Protein AF-A0A957IQX2-F1 (afdb_monomer)

Secondary structure (DSSP, 8-state):
------PPPPP-S--EEE-GGGGSSTTHHHHT-TTSSSHHHHHHHHHHHHHHHHHTT-EEE-SS-HHHHHHS--TTS---

Nearest PDB structures (foldseek):
  3dhb-assembly1_A  TM=8.815E-01  e=6.387E-03  Bacillus thuringiensis serovar kurstaki
  5eht-assembly1_A  TM=8.790E-01  e=7.326E-03  Bacillus thuringiensis
  2br6-assembly1_A  TM=8.755E-01  e=7.847E-03  Bacillus thuringiensis
  4j5h-assembly1_A  TM=8.815E-01  e=8.404E-03  Bacillus thuringiensis
  5eh9-assembly1_A  TM=8.738E-01  e=7.847E-03  Bacillus thuringiensis serovar kurstaki

Solvent-accessible surface area (backbone atoms only — not comparable to full-atom values): 5010 Å² total; per-residue (Å²): 140,80,85,81,81,77,73,85,77,81,62,79,63,71,46,70,43,76,45,39,80,64,39,29,37,80,64,39,79,76,68,50,36,79,89,46,98,48,30,69,61,40,50,52,51,41,53,53,52,51,52,52,31,62,76,5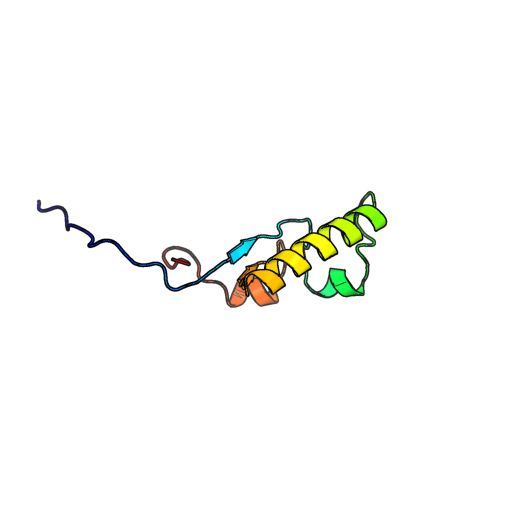8,68,30,53,74,44,56,50,66,33,72,74,60,56,76,73,53,73,52,86,94,47,73,88,71

Sequence (80 aa):
MAFAKTNGRISTTGFVLLTGDVISRPAELVEGFSGAVNPAQARANAKRLMAIAQQHNAFVIYGHDPEQWLTLRKTPAFYA

Structure (mmCIF, N/CA/C/O backbone):
data_AF-A0A957IQX2-F1
#
_entry.id   AF-A0A957IQX2-F1
#
loop_
_atom_site.group_PDB
_atom_site.id
_atom_site.type_symbol
_atom_site.label_atom_id
_atom_site.label_alt_id
_atom_site.label_comp_id
_atom_site.label_asym_id
_atom_site.label_entity_id
_atom_site.label_seq_id
_atom_site.pdbx_PDB_ins_code
_atom_site.Cartn_x
_atom_site.Cartn_y
_atom_site.Cartn_z
_atom_site.occupancy
_atom_site.B_iso_or_equiv
_atom_site.auth_seq_id
_atom_site.auth_comp_id
_atom_site.auth_asym_id
_atom_site.auth_atom_id
_atom_site.pdbx_PDB_model_num
ATOM 1 N N . MET A 1 1 ? -20.220 21.886 33.519 1.00 38.69 1 MET 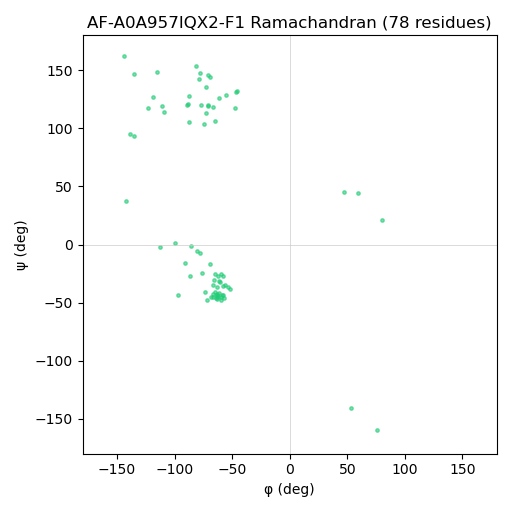A N 1
ATOM 2 C CA . MET A 1 1 ? -19.147 21.379 32.634 1.00 38.69 1 MET A CA 1
ATOM 3 C C . MET A 1 1 ? -18.669 20.051 33.196 1.00 38.69 1 MET A C 1
ATOM 5 O O . MET A 1 1 ? -18.082 20.050 34.266 1.00 38.69 1 MET A O 1
ATOM 9 N N . ALA A 1 2 ? -18.982 18.933 32.543 1.00 34.66 2 ALA A N 1
ATOM 10 C CA . ALA A 1 2 ? -18.499 17.612 32.940 1.00 34.66 2 ALA A CA 1
ATOM 11 C C . ALA A 1 2 ? -17.767 16.997 31.745 1.00 34.66 2 ALA A C 1
ATOM 13 O O . ALA A 1 2 ? -18.360 16.810 30.684 1.00 34.66 2 ALA A O 1
ATOM 14 N N . PHE A 1 3 ? -16.470 16.741 31.906 1.00 43.00 3 PHE A N 1
ATOM 15 C CA . PHE A 1 3 ? -15.672 16.016 30.927 1.00 43.00 3 PHE A CA 1
ATOM 16 C C . PHE A 1 3 ? -16.100 14.546 30.948 1.00 43.00 3 PHE A C 1
ATOM 18 O O . PHE A 1 3 ? -16.014 13.880 31.981 1.00 43.00 3 PHE A O 1
ATOM 25 N N . ALA A 1 4 ? -16.590 14.046 29.813 1.00 46.50 4 ALA A N 1
ATOM 26 C CA . ALA A 1 4 ? -16.907 12.637 29.649 1.00 46.50 4 ALA A CA 1
ATOM 27 C C . ALA A 1 4 ? -15.611 11.817 29.697 1.00 46.50 4 ALA A C 1
ATOM 29 O O . ALA A 1 4 ? -14.724 11.979 28.860 1.00 46.50 4 ALA A O 1
ATOM 30 N N . LYS A 1 5 ? -15.509 10.921 30.683 1.00 45.50 5 LYS A N 1
ATOM 31 C CA . LYS A 1 5 ? -14.489 9.872 30.723 1.00 45.50 5 LYS A CA 1
ATOM 32 C C . LYS A 1 5 ? -14.741 8.927 29.547 1.00 45.50 5 LYS A C 1
ATOM 34 O O . LYS A 1 5 ? -15.693 8.151 29.577 1.00 45.50 5 LYS A O 1
ATOM 39 N N . THR A 1 6 ? -13.920 8.978 28.503 1.00 53.34 6 THR A N 1
ATOM 40 C CA . THR A 1 6 ? -13.935 7.932 27.478 1.00 53.34 6 THR A CA 1
ATOM 41 C C . THR A 1 6 ? -13.258 6.696 28.053 1.00 53.34 6 THR A C 1
ATOM 43 O O . THR A 1 6 ? -12.035 6.657 28.179 1.00 53.34 6 THR A O 1
ATOM 46 N N . ASN A 1 7 ? -14.070 5.709 28.435 1.00 47.66 7 ASN A N 1
ATOM 47 C CA . ASN A 1 7 ? -13.627 4.352 28.739 1.00 47.66 7 ASN A CA 1
ATOM 48 C C . ASN A 1 7 ? -12.666 3.867 27.641 1.00 47.66 7 ASN A C 1
ATOM 50 O O . ASN A 1 7 ? -12.954 4.039 26.454 1.00 47.66 7 ASN A O 1
ATOM 54 N N . GLY A 1 8 ? -11.523 3.309 28.051 1.00 51.38 8 GLY A N 1
ATOM 55 C CA . GLY A 1 8 ? -10.459 2.843 27.165 1.00 51.38 8 GLY A CA 1
ATOM 56 C C . GLY A 1 8 ? -11.010 1.985 26.029 1.00 51.38 8 GLY A C 1
ATOM 57 O O . GLY A 1 8 ? -11.618 0.942 26.261 1.00 51.38 8 GLY A O 1
ATOM 58 N N . ARG A 1 9 ? -10.836 2.461 24.795 1.00 54.94 9 ARG A N 1
ATOM 59 C CA . ARG A 1 9 ? -11.238 1.739 23.588 1.00 54.94 9 ARG A CA 1
ATOM 60 C C . ARG A 1 9 ? -10.212 0.647 23.309 1.00 54.94 9 ARG A C 1
ATOM 62 O O . ARG A 1 9 ? -9.047 0.949 23.075 1.00 54.94 9 ARG A O 1
ATOM 69 N N . ILE A 1 10 ? -10.658 -0.604 23.291 1.00 52.31 10 ILE A N 1
ATOM 70 C CA . ILE A 1 10 ? -9.936 -1.672 22.601 1.00 52.31 10 ILE A CA 1
ATOM 71 C C . ILE A 1 10 ? -10.089 -1.424 21.094 1.00 52.31 10 ILE A C 1
ATOM 73 O O . ILE A 1 10 ? -11.202 -1.324 20.577 1.00 52.31 10 ILE A O 1
ATOM 77 N N . SER A 1 11 ? -8.950 -1.246 20.428 1.00 60.78 11 SER A N 1
ATOM 78 C CA . SER A 1 11 ? -8.782 -1.209 18.973 1.00 60.78 11 SER A CA 1
ATOM 79 C C . SER A 1 11 ? -9.342 -2.489 18.345 1.00 60.78 11 SER A C 1
ATOM 81 O O . SER A 1 11 ? -8.999 -3.584 18.787 1.00 60.78 11 SER A O 1
ATOM 83 N N . THR A 1 12 ? -10.211 -2.375 17.336 1.00 77.00 12 THR A N 1
ATOM 84 C CA . THR A 1 12 ? -10.770 -3.539 16.617 1.00 77.00 12 THR A CA 1
ATOM 85 C C . THR A 1 12 ? -10.298 -3.626 15.167 1.00 77.00 12 THR A C 1
ATOM 87 O O . THR A 1 12 ? -10.705 -4.548 14.468 1.00 77.00 12 THR A O 1
ATOM 90 N N . THR A 1 13 ? -9.499 -2.673 14.671 1.00 86.06 13 THR A N 1
ATOM 91 C CA . THR A 1 13 ? -9.102 -2.650 13.249 1.00 86.06 13 THR A CA 1
ATOM 92 C C . THR A 1 13 ? -8.023 -3.688 12.930 1.00 86.06 13 THR A C 1
ATOM 94 O O . THR A 1 13 ? -7.929 -4.142 11.793 1.00 86.06 13 THR A O 1
ATOM 97 N N . GLY A 1 14 ? -7.233 -4.103 13.923 1.00 91.62 14 GLY A N 1
ATOM 98 C CA . GLY A 1 14 ? -6.046 -4.927 13.692 1.00 91.62 14 GLY A CA 1
ATOM 99 C C . GLY A 1 14 ? -4.883 -4.101 13.134 1.00 91.62 14 GLY A C 1
ATOM 100 O O . GLY A 1 14 ? -4.842 -2.880 13.293 1.00 91.62 14 GLY A O 1
ATOM 101 N N . PHE A 1 15 ? -3.908 -4.759 12.503 1.00 95.25 15 PHE A N 1
ATOM 102 C CA . PHE A 1 15 ? -2.746 -4.072 11.936 1.00 95.25 15 PHE A CA 1
ATOM 103 C C . PHE A 1 15 ? -3.126 -3.291 10.676 1.00 95.25 15 PHE A C 1
ATOM 105 O O . PHE A 1 15 ? -3.798 -3.813 9.790 1.00 95.25 15 PHE A O 1
ATOM 112 N N . VAL A 1 16 ? -2.641 -2.056 10.571 1.00 96.25 16 VAL A N 1
ATOM 113 C CA . VAL A 1 16 ?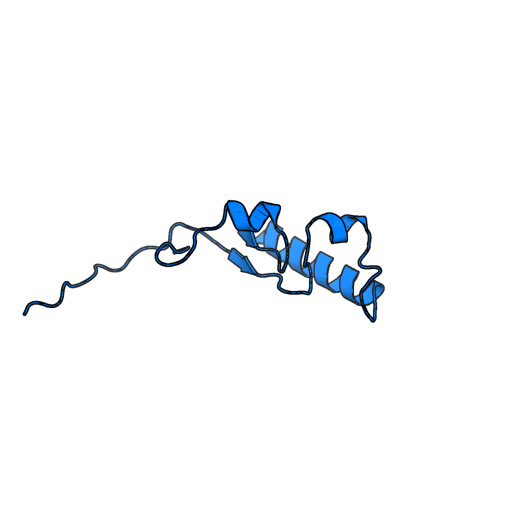 -2.758 -1.227 9.367 1.00 96.25 16 VAL A CA 1
ATOM 114 C C . VAL A 1 16 ? -1.352 -0.904 8.876 1.00 96.25 16 VAL A C 1
ATOM 116 O O . VAL A 1 16 ? -0.527 -0.418 9.649 1.00 96.25 16 VAL A O 1
ATOM 119 N N . LEU A 1 17 ? -1.072 -1.177 7.603 1.00 97.69 17 LEU A N 1
ATOM 120 C CA . LEU A 1 17 ? 0.200 -0.846 6.967 1.00 97.69 17 LEU A CA 1
ATOM 121 C C . LEU A 1 17 ? -0.010 0.294 5.973 1.00 97.69 17 LEU A C 1
ATOM 123 O O . LEU A 1 17 ? -0.674 0.116 4.955 1.00 97.69 17 LEU A O 1
ATOM 127 N N . LEU A 1 18 ? 0.590 1.449 6.251 1.00 97.94 18 LEU A N 1
ATOM 128 C CA . LEU A 1 18 ? 0.638 2.574 5.319 1.00 97.94 18 LEU A CA 1
ATOM 129 C C . LEU A 1 18 ? 1.871 2.415 4.425 1.00 97.94 18 LEU A C 1
ATOM 131 O O . LEU A 1 18 ? 2.989 2.354 4.937 1.00 97.94 18 LEU A O 1
ATOM 135 N N . THR A 1 19 ? 1.692 2.339 3.108 1.00 97.81 19 THR A N 1
ATOM 136 C CA . THR A 1 19 ? 2.822 2.164 2.177 1.00 97.81 19 THR A CA 1
ATOM 137 C C . THR A 1 19 ? 3.466 3.489 1.770 1.00 97.81 19 THR A C 1
ATOM 139 O O . THR A 1 19 ? 4.648 3.502 1.422 1.00 97.81 19 THR A O 1
ATOM 142 N N . GLY A 1 20 ? 2.702 4.589 1.795 1.00 96.06 20 GLY A N 1
ATOM 143 C CA . GLY A 1 20 ? 3.107 5.853 1.176 1.00 96.06 20 GLY A CA 1
ATOM 144 C C . GLY A 1 20 ? 3.500 5.640 -0.289 1.00 96.06 20 GLY A C 1
ATOM 145 O O . GLY A 1 20 ? 2.922 4.801 -0.980 1.00 96.06 20 GLY A O 1
ATOM 146 N N . ASP A 1 21 ? 4.548 6.327 -0.732 1.00 95.69 21 ASP A N 1
ATOM 147 C CA . ASP A 1 21 ? 4.992 6.284 -2.132 1.00 95.69 21 ASP A CA 1
ATOM 148 C C . ASP A 1 21 ? 5.777 5.012 -2.487 1.00 95.69 21 ASP A C 1
ATOM 150 O O . ASP A 1 21 ? 6.085 4.777 -3.654 1.00 95.69 21 ASP A O 1
ATOM 154 N N . VAL A 1 22 ? 6.105 4.159 -1.503 1.00 95.62 22 VAL A N 1
ATOM 155 C CA . VAL A 1 22 ? 6.778 2.875 -1.776 1.00 95.62 22 VAL A CA 1
ATOM 156 C C . VAL A 1 22 ? 5.882 1.974 -2.628 1.00 95.62 22 VAL A C 1
ATOM 158 O O . VAL A 1 22 ? 6.383 1.242 -3.478 1.00 95.62 22 VAL A O 1
ATOM 161 N N . ILE A 1 23 ? 4.568 2.026 -2.386 1.00 98.00 23 ILE A N 1
ATOM 162 C CA . ILE A 1 23 ? 3.536 1.444 -3.247 1.00 98.00 23 ILE A CA 1
ATOM 163 C C . ILE A 1 23 ? 2.397 2.459 -3.305 1.00 98.00 23 ILE A C 1
ATOM 165 O O . ILE A 1 23 ? 1.539 2.504 -2.420 1.00 98.00 23 ILE A O 1
ATOM 169 N N . SER A 1 24 ? 2.412 3.286 -4.340 1.00 96.94 24 SER A N 1
ATOM 170 C CA . SER A 1 24 ? 1.412 4.320 -4.579 1.00 96.94 24 SER A CA 1
ATOM 171 C C . SER A 1 24 ? 0.095 3.710 -5.045 1.00 96.94 24 SER A C 1
ATOM 173 O O . SER A 1 24 ? -0.965 4.138 -4.599 1.00 96.94 24 SER A O 1
ATOM 175 N N . ARG A 1 25 ? 0.145 2.696 -5.917 1.00 97.00 25 ARG A N 1
ATOM 176 C CA . ARG A 1 25 ? -1.045 2.006 -6.444 1.00 97.00 25 ARG A CA 1
ATOM 177 C C . ARG A 1 25 ? -0.838 0.489 -6.430 1.00 97.00 25 ARG A C 1
ATOM 179 O O . ARG A 1 25 ? 0.274 0.043 -6.717 1.00 97.00 25 ARG A O 1
ATOM 186 N N . PRO A 1 26 ? -1.890 -0.323 -6.215 1.00 97.19 26 PRO A N 1
ATOM 187 C CA . PRO A 1 26 ? -1.786 -1.782 -6.292 1.00 97.19 26 PRO A CA 1
ATOM 188 C C . PRO A 1 26 ? -1.182 -2.273 -7.617 1.00 97.19 26 PRO A C 1
ATOM 190 O O . PRO A 1 26 ? -0.395 -3.218 -7.631 1.00 97.19 26 PRO A O 1
ATOM 193 N N . ALA A 1 27 ? -1.511 -1.598 -8.726 1.00 97.06 27 ALA A N 1
ATOM 194 C CA . ALA A 1 27 ? -1.030 -1.931 -10.066 1.00 97.06 27 ALA A CA 1
ATOM 195 C C . ALA A 1 27 ? 0.505 -1.914 -10.188 1.00 97.06 27 ALA A C 1
ATOM 197 O O . ALA A 1 27 ? 1.063 -2.679 -10.971 1.00 97.06 27 ALA A O 1
ATOM 198 N N . GLU A 1 28 ? 1.215 -1.127 -9.372 1.00 97.19 28 GLU A N 1
ATOM 199 C CA . GLU A 1 28 ? 2.680 -1.034 -9.425 1.00 97.19 28 GLU A CA 1
ATOM 200 C C . GLU A 1 28 ? 3.379 -2.348 -9.057 1.00 97.19 28 GLU A C 1
ATOM 202 O O . GLU A 1 28 ? 4.485 -2.612 -9.535 1.00 97.19 28 GLU A O 1
ATOM 207 N N . LEU A 1 29 ? 2.714 -3.207 -8.275 1.00 96.75 29 LEU A N 1
ATOM 208 C CA . LEU A 1 29 ? 3.191 -4.557 -7.961 1.00 96.75 29 LEU A CA 1
ATOM 209 C C . LEU A 1 29 ? 3.307 -5.435 -9.216 1.00 96.75 29 LEU A C 1
ATOM 211 O O . LEU A 1 29 ? 4.140 -6.341 -9.246 1.00 96.75 29 LEU A O 1
ATOM 215 N N . VAL A 1 30 ? 2.500 -5.153 -10.242 1.00 96.44 30 VAL A N 1
ATOM 216 C CA . VAL A 1 30 ? 2.508 -5.843 -11.539 1.00 96.44 30 VAL A CA 1
ATOM 217 C C . VAL A 1 30 ? 3.323 -5.055 -12.570 1.00 96.44 30 VAL A C 1
ATOM 219 O O . VAL A 1 30 ? 4.137 -5.638 -13.280 1.00 96.44 30 VAL A O 1
ATOM 222 N N . GLU A 1 31 ? 3.161 -3.729 -12.620 1.00 95.88 31 GLU A N 1
ATOM 223 C CA . GLU A 1 31 ? 3.856 -2.828 -13.558 1.00 95.88 31 GLU A CA 1
ATOM 224 C C . GLU A 1 31 ? 5.365 -2.701 -13.269 1.00 95.88 31 GLU A C 1
ATOM 226 O O . GLU A 1 31 ? 6.139 -2.258 -14.118 1.00 95.88 31 GLU A O 1
ATOM 231 N N . GLY A 1 32 ? 5.814 -3.093 -12.074 1.00 95.75 32 GLY A N 1
ATOM 232 C CA . GLY A 1 32 ? 7.231 -3.208 -11.743 1.00 95.75 32 GLY A CA 1
ATOM 233 C C . GLY A 1 32 ? 7.927 -1.889 -11.399 1.00 95.75 32 GLY A C 1
ATOM 234 O O . GLY A 1 32 ? 9.162 -1.852 -11.438 1.00 95.75 32 GLY A O 1
ATOM 235 N N . PHE A 1 33 ? 7.166 -0.859 -11.008 1.00 96.69 33 PHE A N 1
ATOM 236 C CA . PHE A 1 33 ? 7.654 0.444 -10.521 1.00 96.69 33 PHE A CA 1
ATOM 237 C C . PHE A 1 33 ? 8.526 1.206 -11.535 1.00 96.69 33 PHE A C 1
ATOM 239 O O . PHE A 1 33 ? 9.574 1.749 -11.184 1.00 96.69 33 PHE A O 1
ATOM 246 N N . SER A 1 34 ? 8.115 1.247 -12.804 1.00 93.00 34 SER A N 1
ATOM 247 C CA . SER A 1 34 ? 8.868 1.888 -13.898 1.00 93.00 34 SER A CA 1
ATOM 248 C C . SER A 1 34 ? 9.127 3.389 -13.701 1.00 93.00 34 SER A C 1
ATOM 250 O O . SER A 1 34 ? 10.118 3.899 -14.215 1.00 93.00 34 SER A O 1
ATOM 252 N N . GLY A 1 35 ? 8.282 4.084 -12.933 1.00 91.25 35 GLY 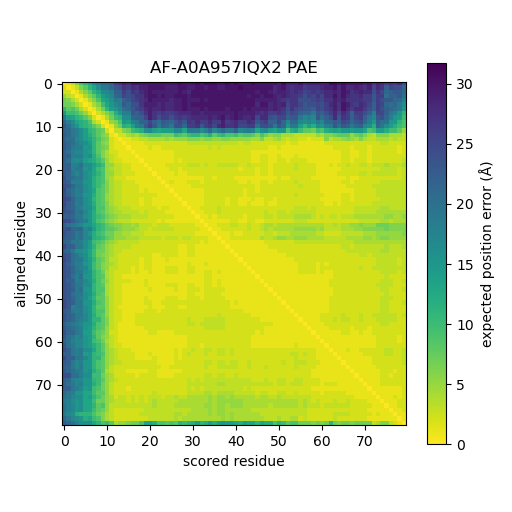A N 1
ATOM 253 C CA . GLY A 1 35 ? 8.458 5.499 -12.585 1.00 91.25 35 GLY A CA 1
ATOM 254 C C . GLY A 1 35 ? 9.436 5.770 -11.434 1.00 91.25 35 GLY A C 1
ATOM 255 O O . GLY A 1 35 ? 9.718 6.929 -11.141 1.00 91.25 35 GLY A O 1
ATOM 256 N N . ALA A 1 36 ? 9.955 4.738 -10.761 1.00 95.31 36 ALA A N 1
ATOM 257 C CA . ALA A 1 36 ? 10.882 4.917 -9.649 1.00 95.31 36 ALA A CA 1
ATOM 258 C C . ALA A 1 36 ? 12.304 5.237 -10.137 1.00 95.31 36 ALA A C 1
ATOM 260 O O . ALA A 1 36 ? 12.776 4.674 -11.121 1.00 95.31 36 ALA A O 1
ATOM 261 N N . VAL A 1 37 ? 13.044 6.044 -9.366 1.00 96.25 37 VAL A N 1
ATOM 262 C CA . VAL A 1 37 ? 14.478 6.321 -9.610 1.00 96.25 37 VAL A CA 1
ATOM 263 C C . VAL A 1 37 ? 15.304 5.028 -9.656 1.00 96.25 37 VAL A C 1
ATOM 265 O O . VAL A 1 37 ? 16.249 4.908 -10.429 1.00 96.25 37 VAL A O 1
ATOM 268 N N . ASN A 1 38 ? 14.933 4.037 -8.839 1.00 97.50 38 ASN A N 1
ATOM 269 C CA . ASN A 1 38 ? 15.519 2.701 -8.856 1.00 97.50 38 ASN A CA 1
ATOM 270 C C . ASN A 1 38 ? 14.406 1.636 -8.772 1.00 97.50 38 ASN A C 1
ATOM 272 O O . ASN A 1 38 ? 14.008 1.248 -7.666 1.00 97.50 38 ASN A O 1
ATOM 276 N N . PRO A 1 39 ? 13.915 1.130 -9.919 1.00 96.81 39 PRO A N 1
ATOM 277 C CA . PRO A 1 39 ? 12.824 0.155 -9.950 1.00 96.81 39 PRO A CA 1
ATOM 2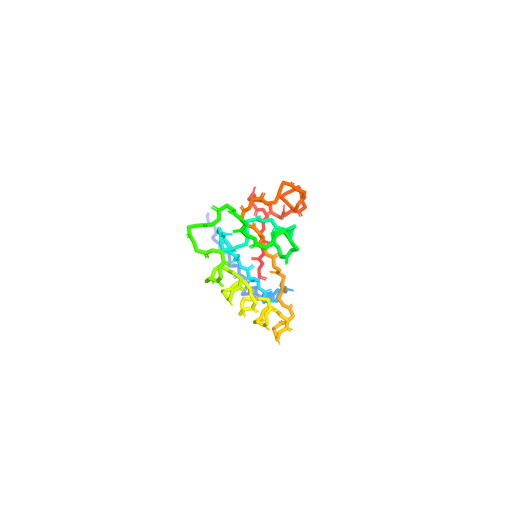78 C C . PRO A 1 39 ? 13.155 -1.163 -9.236 1.00 96.81 39 PRO A C 1
ATOM 280 O O . PRO A 1 39 ? 12.278 -1.794 -8.651 1.00 96.81 39 PRO A O 1
ATOM 283 N N . ALA A 1 40 ? 14.423 -1.591 -9.243 1.00 97.31 40 ALA A N 1
ATOM 284 C CA . ALA A 1 40 ? 14.838 -2.816 -8.561 1.00 97.31 40 ALA A CA 1
ATOM 285 C C . ALA A 1 40 ? 14.740 -2.676 -7.034 1.00 97.31 40 ALA A C 1
ATOM 287 O O . ALA A 1 40 ? 14.181 -3.551 -6.369 1.00 97.31 40 ALA A O 1
ATOM 288 N N . GLN A 1 41 ? 15.218 -1.553 -6.488 1.00 98.00 41 GLN A N 1
ATOM 289 C CA . GLN A 1 41 ? 15.090 -1.243 -5.063 1.00 98.00 41 GLN A CA 1
ATOM 290 C C . GLN A 1 41 ? 13.621 -1.061 -4.659 1.00 98.00 41 GLN A C 1
ATOM 292 O O . GLN A 1 41 ? 13.215 -1.570 -3.615 1.00 98.00 41 GLN A O 1
ATOM 297 N N . ALA A 1 42 ? 12.811 -0.394 -5.491 1.00 97.69 42 ALA A N 1
ATOM 298 C CA . ALA A 1 42 ? 11.378 -0.228 -5.251 1.00 97.69 42 ALA A CA 1
ATOM 299 C C . ALA A 1 42 ? 10.665 -1.586 -5.156 1.00 97.69 42 ALA A C 1
ATOM 301 O O . ALA A 1 42 ? 9.990 -1.853 -4.163 1.00 97.69 42 ALA A O 1
ATOM 302 N N . ARG A 1 43 ? 10.919 -2.503 -6.103 1.00 98.19 43 ARG A N 1
ATOM 303 C CA . ARG A 1 43 ? 10.393 -3.880 -6.054 1.00 98.19 43 ARG A CA 1
ATOM 304 C C . ARG A 1 43 ? 10.822 -4.632 -4.797 1.00 98.19 43 ARG A C 1
ATOM 306 O O . ARG A 1 43 ? 10.001 -5.315 -4.186 1.00 98.19 43 ARG A O 1
ATOM 313 N N . ALA A 1 44 ? 12.090 -4.519 -4.397 1.00 98.25 44 ALA A N 1
ATOM 314 C CA . ALA A 1 44 ? 12.591 -5.173 -3.188 1.00 98.25 44 ALA A CA 1
ATOM 315 C C . ALA A 1 44 ? 11.894 -4.644 -1.921 1.00 98.25 44 ALA A C 1
ATOM 317 O O . ALA A 1 44 ? 11.472 -5.430 -1.068 1.00 98.25 44 ALA A O 1
ATOM 318 N N . ASN A 1 45 ? 11.714 -3.325 -1.827 1.00 98.12 45 ASN A N 1
ATOM 319 C CA . ASN A 1 45 ? 11.024 -2.679 -0.712 1.00 98.12 45 ASN A CA 1
ATOM 320 C C . ASN A 1 45 ? 9.533 -3.047 -0.684 1.00 98.12 45 ASN A C 1
ATOM 322 O O . ASN A 1 45 ? 9.025 -3.439 0.366 1.00 98.12 45 ASN A O 1
ATOM 326 N N . ALA A 1 4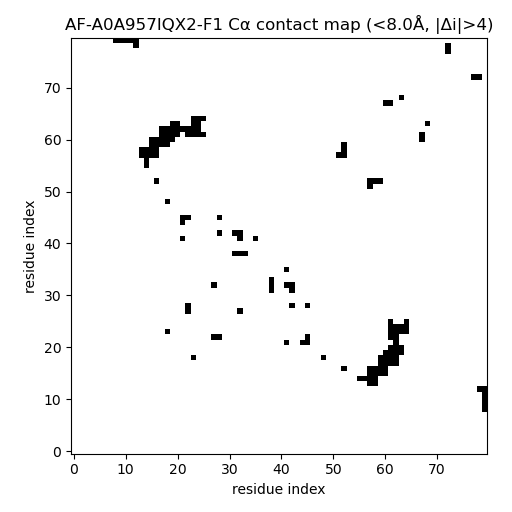6 ? 8.854 -3.007 -1.832 1.00 98.31 46 ALA A N 1
ATOM 327 C CA . ALA A 1 46 ? 7.455 -3.399 -1.959 1.00 98.31 46 ALA A CA 1
ATOM 328 C C . ALA A 1 46 ? 7.236 -4.862 -1.546 1.00 98.31 46 ALA A C 1
ATOM 330 O O . ALA A 1 46 ? 6.353 -5.153 -0.740 1.00 98.31 46 ALA A O 1
ATOM 331 N N . LYS A 1 47 ? 8.099 -5.782 -2.004 1.00 98.38 47 LYS A N 1
ATOM 332 C CA . LYS A 1 47 ? 8.057 -7.197 -1.601 1.00 98.38 47 LYS A CA 1
ATOM 333 C C . LYS A 1 47 ? 8.196 -7.360 -0.087 1.00 98.38 47 LYS A C 1
ATOM 335 O O . LYS A 1 47 ? 7.458 -8.139 0.513 1.00 98.38 47 LYS A O 1
ATOM 340 N N . ARG A 1 48 ? 9.119 -6.622 0.539 1.00 98.44 48 ARG A N 1
ATOM 341 C CA . ARG A 1 48 ? 9.302 -6.639 1.997 1.00 98.44 48 ARG A CA 1
ATOM 342 C C . ARG A 1 48 ? 8.048 -6.151 2.729 1.00 98.44 48 ARG A C 1
ATOM 344 O O . ARG A 1 48 ? 7.637 -6.791 3.691 1.00 98.44 48 ARG A O 1
ATOM 351 N N . LEU A 1 49 ? 7.437 -5.055 2.276 1.00 98.31 49 LEU A N 1
ATOM 352 C CA . LEU A 1 49 ? 6.209 -4.524 2.874 1.00 98.31 49 LEU A CA 1
ATOM 353 C C . LEU A 1 49 ? 5.037 -5.501 2.749 1.00 98.31 49 LEU A C 1
ATOM 355 O O . LEU A 1 49 ? 4.342 -5.735 3.733 1.00 98.31 49 LEU A O 1
ATOM 359 N N . MET A 1 50 ? 4.845 -6.117 1.580 1.00 98.44 50 MET A N 1
ATOM 360 C CA . MET A 1 50 ? 3.764 -7.090 1.381 1.00 98.44 50 MET A CA 1
ATOM 361 C C . MET A 1 50 ? 3.962 -8.362 2.210 1.00 98.44 50 MET A C 1
ATOM 363 O O . MET A 1 50 ? 2.991 -8.892 2.742 1.00 98.44 50 MET A O 1
ATOM 367 N N . ALA A 1 51 ? 5.206 -8.810 2.411 1.00 98.56 51 ALA A N 1
ATOM 368 C CA . ALA A 1 51 ? 5.496 -9.916 3.324 1.00 98.56 51 ALA A CA 1
ATOM 369 C C . ALA A 1 51 ? 5.124 -9.576 4.781 1.00 98.56 51 ALA A C 1
ATOM 371 O O . ALA A 1 51 ? 4.514 -10.396 5.465 1.00 98.56 51 ALA A O 1
ATOM 372 N N . ILE A 1 52 ? 5.429 -8.355 5.243 1.00 98.25 52 ILE A N 1
ATOM 373 C CA . ILE A 1 52 ? 5.028 -7.874 6.577 1.00 98.25 52 ILE A CA 1
ATOM 374 C C . ILE A 1 52 ? 3.501 -7.785 6.679 1.00 98.25 52 ILE A C 1
ATOM 376 O O . ILE A 1 52 ? 2.924 -8.260 7.655 1.00 98.25 52 ILE A O 1
ATOM 380 N N . ALA A 1 53 ? 2.834 -7.222 5.667 1.00 98.12 53 ALA A N 1
ATOM 381 C CA . ALA A 1 53 ? 1.377 -7.139 5.641 1.00 98.12 53 ALA A CA 1
ATOM 382 C C . ALA A 1 53 ? 0.736 -8.527 5.753 1.00 98.12 53 ALA A C 1
ATOM 384 O O . ALA A 1 53 ? -0.156 -8.727 6.572 1.00 98.12 53 ALA A O 1
ATOM 385 N N . GLN A 1 54 ? 1.241 -9.499 4.991 1.00 98.25 54 GLN A N 1
ATOM 386 C CA . GLN A 1 54 ? 0.764 -10.876 5.030 1.00 98.25 54 GLN A CA 1
ATOM 387 C C . GLN A 1 54 ? 0.998 -11.526 6.399 1.00 98.25 54 GLN A C 1
ATOM 389 O O . GLN A 1 54 ? 0.075 -12.119 6.951 1.00 98.25 54 GLN A O 1
ATOM 394 N N . GLN A 1 55 ? 2.200 -11.389 6.970 1.00 98.38 55 GLN A N 1
ATOM 395 C CA . GLN A 1 55 ? 2.544 -11.959 8.278 1.00 98.38 55 GLN A CA 1
ATOM 396 C C . GLN A 1 55 ? 1.610 -11.466 9.393 1.00 98.38 55 GLN A C 1
ATOM 398 O O . GLN A 1 55 ? 1.293 -12.217 10.313 1.00 98.38 55 GLN A O 1
ATOM 403 N N . HIS A 1 56 ? 1.174 -10.210 9.313 1.00 96.44 56 HIS A N 1
ATOM 404 C CA . HIS A 1 56 ? 0.332 -9.575 10.324 1.00 96.44 56 HIS A CA 1
ATOM 405 C C . HIS A 1 56 ? -1.158 -9.545 9.963 1.00 96.44 56 HIS A C 1
ATOM 407 O O . HIS A 1 56 ? -1.945 -8.992 10.731 1.00 96.44 56 HIS A O 1
ATOM 413 N N . ASN A 1 57 ? -1.551 -10.111 8.814 1.00 96.25 57 ASN A N 1
ATOM 414 C CA . ASN A 1 57 ? -2.886 -9.948 8.234 1.00 96.25 57 ASN A CA 1
ATOM 415 C C . ASN A 1 57 ? -3.337 -8.470 8.233 1.00 96.25 57 ASN A C 1
ATOM 417 O O . ASN A 1 57 ? -4.433 -8.128 8.677 1.00 96.25 57 ASN A O 1
ATOM 421 N N . ALA A 1 58 ? -2.429 -7.581 7.827 1.00 96.94 58 ALA A N 1
ATOM 422 C CA . ALA A 1 58 ? -2.621 -6.144 7.927 1.00 96.94 58 ALA A CA 1
ATOM 423 C C . ALA A 1 58 ? -3.518 -5.607 6.807 1.00 96.94 58 ALA A C 1
ATOM 425 O O . ALA A 1 58 ? -3.390 -5.993 5.643 1.00 96.94 58 ALA A O 1
ATOM 426 N N . PHE A 1 59 ? -4.359 -4.632 7.143 1.00 96.75 59 PHE A N 1
ATOM 427 C CA . PHE A 1 59 ? -5.041 -3.801 6.163 1.00 96.75 59 PHE A CA 1
ATOM 428 C C . PHE A 1 59 ? -4.038 -2.826 5.531 1.00 96.75 59 PHE A C 1
ATOM 430 O O . PHE A 1 59 ? -3.489 -1.955 6.208 1.00 96.75 59 PHE A O 1
ATOM 437 N N . VAL A 1 60 ? -3.763 -2.992 4.238 1.00 97.94 60 VAL A N 1
ATOM 438 C CA . VAL A 1 60 ? -2.800 -2.162 3.501 1.00 97.94 60 VAL A CA 1
ATOM 439 C C . VAL A 1 60 ? -3.495 -0.923 2.948 1.00 97.94 60 VAL A C 1
ATOM 441 O O . VAL A 1 60 ? -4.496 -1.045 2.244 1.00 97.94 60 VAL A O 1
ATOM 444 N N . ILE A 1 61 ? -2.941 0.257 3.222 1.00 98.12 61 ILE A N 1
ATOM 445 C CA . ILE A 1 61 ? -3.366 1.529 2.631 1.00 98.12 61 ILE A CA 1
ATOM 446 C C . ILE A 1 61 ? -2.264 2.028 1.693 1.00 98.12 61 ILE A C 1
ATOM 448 O O . ILE A 1 61 ? -1.134 2.261 2.134 1.00 98.12 61 ILE A O 1
ATOM 452 N N . TYR A 1 62 ? -2.614 2.179 0.416 1.00 98.50 62 TYR A N 1
ATOM 453 C CA . TYR A 1 62 ? -1.737 2.636 -0.659 1.00 98.50 62 TYR A CA 1
ATOM 454 C C . TYR A 1 62 ? -1.615 4.164 -0.685 1.00 98.50 62 TYR A C 1
ATOM 456 O O . TYR A 1 62 ? -2.518 4.871 -0.237 1.00 98.50 62 TYR A O 1
ATOM 464 N N . GLY A 1 63 ? -0.501 4.686 -1.209 1.00 97.81 63 GLY A N 1
ATOM 465 C CA . GLY A 1 63 ? -0.215 6.127 -1.180 1.00 97.81 63 GLY A CA 1
ATOM 466 C C . GLY A 1 63 ? -1.160 6.985 -2.029 1.00 97.81 63 GLY A C 1
ATOM 467 O O . GLY A 1 63 ? -1.612 8.039 -1.584 1.00 97.81 63 GLY A O 1
ATOM 468 N N . HIS A 1 64 ? -1.487 6.528 -3.240 1.00 97.44 64 HIS A N 1
ATOM 469 C CA . HIS A 1 64 ? -2.197 7.302 -4.264 1.00 97.44 64 HIS A CA 1
ATOM 470 C C . HIS 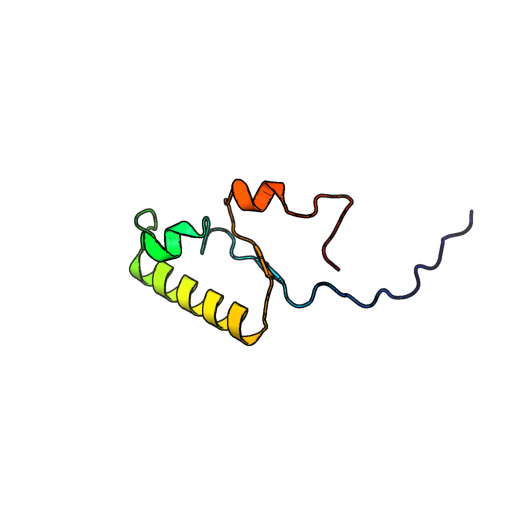A 1 64 ? -3.193 6.453 -5.066 1.00 97.44 64 HIS A C 1
ATOM 472 O O . HIS A 1 64 ? -3.340 6.633 -6.275 1.00 97.44 64 HIS A O 1
ATOM 478 N N . ASP A 1 65 ? -3.877 5.515 -4.410 1.00 98.00 65 ASP A N 1
ATOM 479 C CA . ASP A 1 65 ? -4.931 4.723 -5.044 1.00 98.00 65 ASP A CA 1
ATOM 480 C C . ASP A 1 65 ? -6.294 5.444 -4.947 1.00 98.00 65 ASP A C 1
ATOM 482 O O . ASP A 1 65 ? -6.893 5.482 -3.863 1.00 98.00 65 ASP A O 1
ATOM 486 N N . PRO A 1 66 ? -6.810 6.026 -6.051 1.00 97.44 66 PRO A N 1
ATOM 487 C CA . PRO A 1 66 ? -8.084 6.735 -6.032 1.00 97.44 66 PRO A CA 1
ATOM 488 C C . PRO A 1 66 ? -9.269 5.809 -5.745 1.00 97.44 66 PRO A C 1
ATOM 490 O O . PRO A 1 66 ? -10.239 6.255 -5.134 1.00 97.44 66 PRO A O 1
ATOM 493 N N . GLU A 1 67 ? -9.203 4.534 -6.138 1.00 98.00 67 GLU A N 1
ATOM 494 C CA . GLU A 1 67 ? -10.287 3.579 -5.900 1.00 98.00 67 GLU A CA 1
ATOM 495 C C . GLU A 1 67 ? -10.356 3.225 -4.414 1.00 98.00 67 GLU A C 1
ATOM 497 O O . GLU A 1 67 ? -11.419 3.329 -3.793 1.00 98.00 67 GLU A O 1
ATOM 502 N N . GLN A 1 68 ? -9.209 2.911 -3.799 1.00 98.00 68 GLN A N 1
ATOM 503 C CA . GLN A 1 68 ? -9.155 2.660 -2.361 1.00 98.00 68 GLN A CA 1
ATOM 504 C C . GLN A 1 68 ? -9.581 3.894 -1.561 1.00 98.00 68 GLN A C 1
ATOM 506 O O . GLN A 1 68 ? -10.349 3.756 -0.602 1.00 98.00 68 GLN A O 1
ATOM 511 N N . TRP A 1 69 ? -9.142 5.095 -1.958 1.00 97.69 69 TRP A N 1
ATOM 512 C CA . TRP A 1 69 ? -9.462 6.343 -1.261 1.00 97.69 69 TRP A CA 1
ATOM 513 C C . TRP A 1 69 ? -10.965 6.526 -1.027 1.00 97.69 69 TRP A C 1
ATOM 515 O O . TRP A 1 69 ? -11.371 6.970 0.051 1.00 97.69 69 TRP A O 1
ATOM 525 N N . LEU A 1 70 ? -11.813 6.134 -1.984 1.00 97.69 70 LEU A N 1
ATOM 526 C CA . LEU A 1 70 ? -13.272 6.227 -1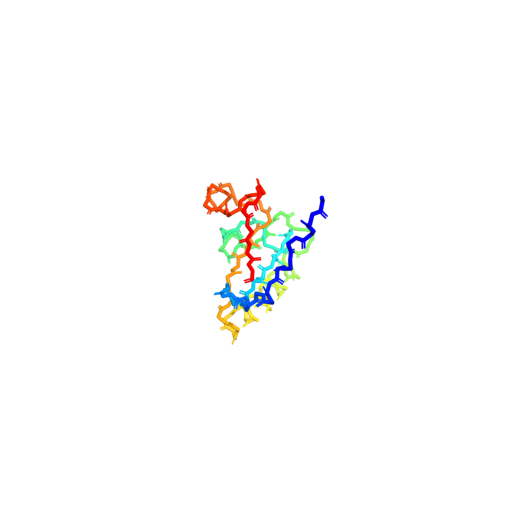.859 1.00 97.69 70 LEU A CA 1
ATOM 527 C C . LEU A 1 70 ? -13.819 5.408 -0.682 1.00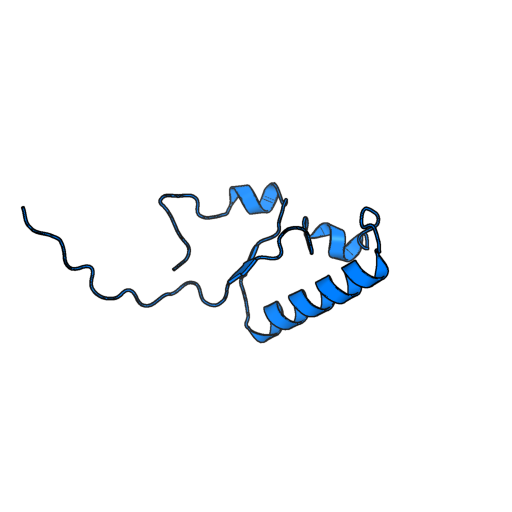 97.69 70 LEU A C 1
ATOM 529 O O . LEU A 1 70 ? -14.765 5.840 -0.026 1.00 97.69 70 LEU A O 1
ATOM 533 N N . THR A 1 71 ? -13.175 4.287 -0.358 1.00 96.56 71 THR A N 1
ATOM 534 C CA . THR A 1 71 ? -13.619 3.334 0.673 1.00 96.56 71 THR A CA 1
ATOM 535 C C . THR A 1 71 ? -13.050 3.609 2.067 1.00 96.56 71 THR A C 1
ATOM 537 O O . THR A 1 71 ? -13.577 3.105 3.060 1.00 96.56 71 THR A O 1
ATOM 540 N N . LEU A 1 72 ? -11.993 4.425 2.174 1.00 96.94 72 LEU A N 1
ATOM 541 C CA . LEU A 1 72 ? -11.346 4.687 3.458 1.00 96.94 72 LEU A CA 1
ATOM 542 C C . LEU A 1 72 ? -12.227 5.516 4.401 1.00 96.94 72 LEU A C 1
ATOM 544 O O . LEU A 1 72 ? -12.899 6.466 3.980 1.00 96.94 72 LEU A O 1
ATOM 548 N N . ARG A 1 73 ? -12.135 5.209 5.704 1.00 95.38 73 ARG A N 1
ATOM 549 C CA . ARG A 1 73 ? -12.636 6.070 6.783 1.00 95.38 73 ARG A CA 1
ATOM 550 C C . ARG A 1 73 ? -11.894 7.401 6.748 1.00 95.38 73 ARG A C 1
ATOM 552 O O . ARG A 1 73 ? -10.667 7.434 6.781 1.00 95.38 73 ARG A O 1
ATOM 559 N N . LYS A 1 74 ? -12.658 8.485 6.688 1.00 94.69 74 LYS A N 1
ATOM 560 C CA . LYS A 1 74 ? -12.150 9.858 6.656 1.00 94.69 74 LYS A CA 1
ATOM 561 C C . LYS A 1 74 ? -12.597 10.574 7.916 1.00 94.69 74 LYS A C 1
ATOM 563 O O . LYS A 1 74 ? -13.686 10.298 8.422 1.00 94.69 74 LYS A O 1
ATOM 568 N N . THR A 1 75 ? -11.780 11.510 8.384 1.00 94.75 75 THR A N 1
ATOM 569 C CA . THR A 1 75 ? -12.079 12.337 9.555 1.00 94.75 75 THR A CA 1
ATOM 570 C C . THR A 1 75 ? -13.510 12.891 9.480 1.00 94.75 75 THR A C 1
ATOM 572 O O . THR A 1 75 ? -13.890 13.425 8.437 1.00 94.75 75 THR A O 1
ATOM 575 N N . PRO A 1 76 ? -14.312 12.769 10.557 1.00 95.00 76 PRO A N 1
ATOM 576 C CA . PRO A 1 76 ? -13.933 12.336 11.910 1.00 95.00 76 PRO A CA 1
ATOM 577 C C . PRO A 1 76 ? -13.937 10.814 12.150 1.00 95.00 76 PRO A C 1
ATOM 579 O O . PRO A 1 76 ? -13.615 10.383 13.256 1.00 95.00 76 PRO A O 1
ATOM 582 N N . ALA A 1 77 ? -14.292 9.986 11.162 1.00 94.25 77 ALA A N 1
ATOM 583 C CA . ALA A 1 77 ? -14.170 8.534 11.282 1.00 94.25 77 ALA A CA 1
ATOM 584 C C . ALA A 1 77 ? -12.693 8.106 11.246 1.00 94.25 77 ALA A C 1
ATOM 586 O O . ALA A 1 77 ? -11.879 8.704 10.546 1.00 94.25 77 ALA A O 1
ATOM 587 N N . PHE A 1 78 ? -12.351 7.050 11.988 1.00 91.44 78 PHE A N 1
ATOM 588 C CA . PHE A 1 78 ? -10.972 6.588 12.135 1.00 91.44 78 PHE A CA 1
ATOM 589 C C . PHE A 1 78 ? -10.872 5.064 12.212 1.00 91.44 78 PHE A C 1
ATOM 591 O O . PHE A 1 78 ? -11.850 4.353 12.472 1.00 91.44 78 PHE A O 1
ATOM 598 N N . TYR A 1 79 ? -9.662 4.574 11.974 1.00 90.06 79 TYR A N 1
ATOM 599 C CA . TYR A 1 79 ? -9.238 3.216 12.277 1.00 90.06 79 TYR A CA 1
ATOM 600 C C . TYR A 1 79 ? -8.690 3.210 13.705 1.00 90.06 79 TYR A C 1
ATOM 602 O O . TYR A 1 79 ? -7.804 4.001 14.019 1.00 90.06 79 TYR A O 1
ATOM 610 N N . ALA A 1 80 ? -9.302 2.403 14.570 1.00 81.94 80 ALA A N 1
ATOM 611 C CA . ALA A 1 80 ? -8.936 2.256 15.976 1.00 81.94 80 ALA A CA 1
ATOM 612 C C . ALA A 1 80 ? -8.078 1.022 16.136 1.00 81.94 80 ALA A C 1
ATOM 614 O O . ALA A 1 80 ? -8.526 -0.038 15.635 1.00 81.94 80 ALA A O 1
#

Foldseek 3Di:
DDDDDDDDDDFDQFAAAECAPLFQDPCCQVVQPPVDPDSVVSNVVVVVSVVVCVVRVHHYDHRHYPVVVVVDQDPVGDRD

pLDDT: mean 89.45, std 17.07, range [34.66, 98.56]

Radius of gyration: 16.58 Å; Cα contacts (8 Å, |Δi|>4): 76; chains: 1; bounding box: 35×33×47 Å

Mean predicted aligned error: 6.68 Å